Protein AF-B8DP90-F1 (afdb_monomer_lite)

InterPro domains:
  IPR017896 4Fe-4S ferredoxin-type, iron-sulphur binding domain [PS51379] (25-53)

Radius of gyration: 21.14 Å; chains: 1; bounding box: 25×69×50 Å

Structure (mmCIF, N/CA/C/O backbone):
data_AF-B8DP90-F1
#
_entry.id   AF-B8DP90-F1
#
loop_
_atom_site.group_PDB
_atom_site.id
_atom_site.type_symbol
_atom_site.label_atom_id
_atom_site.label_alt_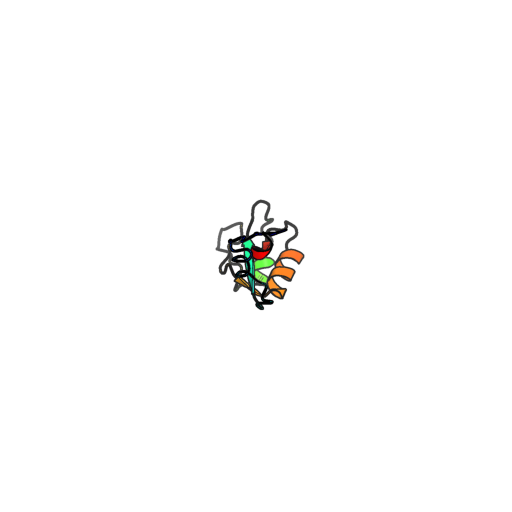id
_atom_site.label_comp_id
_atom_site.label_asym_id
_atom_site.label_entity_id
_atom_site.label_seq_id
_atom_site.pdbx_PDB_ins_code
_atom_site.Cartn_x
_atom_site.Cartn_y
_atom_site.Cartn_z
_atom_site.occupancy
_atom_site.B_iso_or_equiv
_atom_site.auth_seq_id
_atom_site.auth_comp_id
_atom_site.auth_asym_id
_atom_site.auth_atom_id
_atom_site.pdbx_PDB_model_num
ATOM 1 N N . MET A 1 1 ? 9.042 -58.403 38.039 1.00 44.09 1 MET A N 1
ATOM 2 C CA . MET A 1 1 ? 9.451 -57.985 36.682 1.00 44.09 1 MET A CA 1
ATOM 3 C C . MET A 1 1 ? 9.413 -56.466 36.670 1.00 44.09 1 MET A C 1
ATOM 5 O O . MET A 1 1 ? 8.342 -55.884 36.599 1.00 44.09 1 MET A O 1
ATOM 9 N N . THR A 1 2 ? 10.563 -55.845 36.934 1.00 44.56 2 THR A N 1
ATOM 10 C CA . THR A 1 2 ? 10.730 -54.388 37.052 1.00 44.56 2 THR A CA 1
ATOM 11 C C . THR A 1 2 ? 10.700 -53.771 35.663 1.00 44.56 2 THR A C 1
ATOM 13 O O . THR A 1 2 ? 11.610 -54.033 34.883 1.00 44.56 2 THR A O 1
ATOM 16 N N . ASN A 1 3 ? 9.700 -52.934 35.372 1.00 53.31 3 ASN A N 1
ATOM 17 C CA . ASN A 1 3 ? 9.740 -52.063 34.202 1.00 53.31 3 ASN A CA 1
ATOM 18 C C . ASN A 1 3 ? 10.129 -50.654 34.639 1.00 53.31 3 ASN A C 1
ATOM 20 O O . ASN A 1 3 ? 9.349 -49.887 35.195 1.00 53.31 3 ASN A O 1
ATOM 24 N N . ARG A 1 4 ? 11.409 -50.378 34.416 1.00 63.31 4 ARG A N 1
ATOM 25 C CA . ARG A 1 4 ? 12.106 -49.125 34.638 1.00 63.31 4 ARG A CA 1
ATOM 26 C C . ARG A 1 4 ? 12.097 -48.388 33.306 1.00 63.31 4 ARG A C 1
ATOM 28 O O . ARG A 1 4 ? 12.890 -48.721 32.434 1.00 63.31 4 ARG A O 1
ATOM 35 N N . GLN A 1 5 ? 11.220 -47.406 33.154 1.00 62.69 5 GLN A N 1
ATOM 36 C CA . GLN A 1 5 ? 11.367 -46.397 32.110 1.00 62.69 5 GLN A CA 1
ATOM 37 C C . GLN A 1 5 ? 11.196 -45.022 32.741 1.00 62.69 5 GLN A C 1
ATOM 39 O O . GLN A 1 5 ? 10.097 -44.517 32.942 1.00 62.69 5 GLN A O 1
ATOM 44 N N . VAL A 1 6 ? 12.351 -44.466 33.106 1.00 55.44 6 VAL A N 1
ATOM 45 C CA . VAL A 1 6 ? 12.553 -43.028 33.175 1.00 55.44 6 VAL A CA 1
ATOM 46 C C . VAL A 1 6 ? 12.783 -42.575 31.729 1.00 55.44 6 VAL A C 1
ATOM 48 O O . VAL A 1 6 ? 13.708 -43.039 31.064 1.00 55.44 6 VAL A O 1
ATOM 51 N N . SER A 1 7 ? 11.909 -41.709 31.241 1.00 52.50 7 SER A N 1
ATOM 52 C CA . SER A 1 7 ? 12.107 -40.878 30.051 1.00 52.50 7 SER A CA 1
ATOM 53 C C . SER A 1 7 ? 11.639 -39.490 30.483 1.00 52.50 7 SER A C 1
ATOM 55 O O . SER A 1 7 ? 10.450 -39.212 30.521 1.00 52.50 7 SER A O 1
ATOM 57 N N . ALA A 1 8 ? 12.476 -38.730 31.191 1.00 45.72 8 ALA A N 1
ATOM 58 C CA . ALA A 1 8 ? 13.283 -37.654 30.614 1.00 45.72 8 ALA A CA 1
ATOM 59 C C . ALA A 1 8 ? 12.978 -37.361 29.137 1.00 45.72 8 ALA A C 1
ATOM 61 O O . ALA A 1 8 ? 13.399 -38.114 28.265 1.00 45.72 8 ALA A O 1
ATOM 62 N N . ALA A 1 9 ? 12.265 -36.259 28.896 1.00 40.94 9 ALA A N 1
ATOM 63 C CA . ALA A 1 9 ? 12.705 -35.135 28.062 1.00 40.94 9 ALA A CA 1
ATOM 64 C C . ALA A 1 9 ? 11.483 -34.402 27.486 1.00 40.94 9 ALA A C 1
ATOM 66 O O . ALA A 1 9 ? 10.833 -34.874 26.560 1.00 40.94 9 ALA A O 1
ATOM 67 N N . ALA A 1 10 ? 11.188 -33.248 28.091 1.00 48.06 10 ALA A N 1
ATOM 68 C CA . ALA A 1 10 ? 10.716 -32.033 27.431 1.00 48.06 10 ALA A CA 1
ATOM 69 C C . ALA A 1 10 ? 9.961 -32.240 26.107 1.00 48.06 10 ALA A C 1
ATOM 71 O O . ALA A 1 10 ? 10.519 -32.073 25.028 1.00 48.06 10 ALA A O 1
ATOM 72 N N . THR A 1 11 ? 8.679 -32.579 26.188 1.00 45.59 11 THR A N 1
ATOM 73 C CA . THR A 1 11 ? 7.777 -32.436 25.044 1.00 45.59 11 THR A CA 1
ATOM 74 C C . THR A 1 11 ? 6.804 -31.313 25.382 1.00 45.59 11 THR A C 1
ATOM 76 O O . THR A 1 11 ? 6.157 -31.360 26.425 1.00 45.59 11 THR A O 1
ATOM 79 N N . HIS A 1 12 ? 6.765 -30.313 24.496 1.00 45.12 12 HIS A N 1
ATOM 80 C CA . HIS A 1 12 ? 5.969 -29.075 24.523 1.00 45.12 12 HIS A CA 1
ATOM 81 C C . HIS A 1 12 ? 6.637 -27.838 25.153 1.00 45.12 12 HIS A C 1
ATOM 83 O O . HIS A 1 12 ? 6.114 -27.220 26.071 1.00 45.12 12 HIS A O 1
ATOM 89 N N . ALA A 1 13 ? 7.762 -27.414 24.568 1.00 48.91 13 ALA A N 1
ATOM 90 C CA . ALA A 1 13 ? 8.167 -26.002 24.508 1.00 48.91 13 ALA A CA 1
ATOM 91 C C . ALA A 1 13 ? 7.774 -25.408 23.138 1.00 48.91 13 ALA A C 1
ATOM 93 O O . ALA A 1 13 ? 8.589 -24.832 22.426 1.00 48.91 13 ALA A O 1
ATOM 94 N N . GLN A 1 14 ? 6.536 -25.658 22.714 1.00 49.12 14 GLN A N 1
ATOM 95 C CA . GLN A 1 14 ? 6.008 -25.257 21.410 1.00 49.12 14 GLN A CA 1
ATOM 96 C C . GLN A 1 14 ? 4.573 -24.792 21.612 1.00 49.12 14 GLN A C 1
ATOM 98 O O . GLN A 1 14 ? 3.637 -25.526 21.320 1.00 49.12 14 GLN A O 1
ATOM 103 N N . GLN A 1 15 ? 4.406 -23.627 22.231 1.00 47.22 15 GLN A N 1
ATOM 104 C CA . GLN A 1 15 ? 3.105 -22.973 22.400 1.00 47.22 15 GLN A CA 1
ATOM 105 C C . GLN A 1 15 ? 3.299 -21.499 22.792 1.00 47.22 15 GLN A C 1
ATOM 107 O O . GLN A 1 15 ? 2.631 -20.984 23.675 1.00 47.22 15 GLN A O 1
ATOM 112 N N . GLU A 1 16 ? 4.219 -20.801 22.124 1.00 49.31 16 GLU A N 1
ATOM 113 C CA . GLU A 1 16 ? 4.280 -19.333 22.151 1.00 49.31 16 GLU A CA 1
ATOM 114 C C . GLU A 1 16 ? 4.281 -18.774 20.728 1.00 49.31 16 GLU A C 1
ATOM 116 O O . GLU A 1 16 ? 5.161 -18.026 20.329 1.00 49.31 16 GLU A O 1
ATOM 121 N N . THR A 1 17 ? 3.281 -19.160 19.936 1.00 49.00 17 THR A N 1
ATOM 122 C CA . THR A 1 17 ? 2.701 -18.277 18.904 1.00 49.00 17 THR A CA 1
ATOM 123 C C . THR A 1 17 ? 1.254 -18.702 18.646 1.00 49.00 17 THR A C 1
ATOM 125 O O . THR A 1 17 ? 0.798 -18.878 17.525 1.00 49.00 17 THR A O 1
ATOM 128 N N . ALA A 1 18 ? 0.509 -18.965 19.723 1.00 48.69 18 ALA A N 1
ATOM 129 C CA . ALA A 1 18 ? -0.924 -19.159 19.612 1.00 48.69 18 ALA A CA 1
ATOM 130 C C . ALA A 1 18 ? -1.564 -17.804 19.283 1.00 48.69 18 ALA A C 1
ATOM 132 O O . ALA A 1 18 ? -1.545 -16.883 20.099 1.00 48.69 18 ALA A O 1
ATOM 133 N N . SER A 1 19 ? -2.133 -17.724 18.082 1.00 48.69 19 SER A N 1
ATOM 134 C CA . SER A 1 19 ? -3.565 -17.484 17.931 1.00 48.69 19 SER A CA 1
ATOM 135 C C . SER A 1 19 ? -4.095 -16.389 18.852 1.00 48.69 19 SER A C 1
ATOM 137 O O . SER A 1 19 ? -4.556 -16.641 19.965 1.00 48.69 19 SER A O 1
ATOM 139 N N . ALA A 1 20 ? -4.074 -15.156 18.377 1.00 47.03 20 ALA A N 1
ATOM 140 C CA . ALA A 1 20 ? -5.036 -14.194 18.874 1.00 47.03 20 ALA A CA 1
ATOM 141 C C . ALA A 1 20 ? -5.838 -13.702 17.672 1.00 47.03 20 ALA A C 1
ATOM 143 O O . ALA A 1 20 ? -5.229 -13.404 16.646 1.00 47.03 20 ALA A O 1
ATOM 144 N N . PRO A 1 21 ? -7.171 -13.552 17.780 1.00 52.97 21 PRO A N 1
ATOM 145 C CA . PRO A 1 21 ? -7.900 -12.670 16.888 1.00 52.97 21 PRO A CA 1
ATOM 146 C C . PRO A 1 21 ? -7.510 -11.250 17.301 1.00 52.97 21 PRO A C 1
ATOM 148 O O . PRO A 1 21 ? -8.258 -10.522 17.953 1.00 52.97 21 PRO A O 1
ATOM 151 N N . ARG A 1 22 ? -6.252 -10.891 17.045 1.00 59.25 22 ARG A N 1
ATOM 152 C CA . ARG A 1 22 ? -5.806 -9.515 17.152 1.00 59.25 22 ARG A CA 1
ATOM 153 C C . ARG A 1 22 ? -6.578 -8.850 16.036 1.00 59.25 22 ARG A C 1
ATOM 155 O O . ARG A 1 22 ? -6.567 -9.343 14.916 1.00 59.25 22 ARG A O 1
ATOM 162 N N . GLY A 1 23 ? -7.281 -7.763 16.324 1.00 81.88 23 GLY A N 1
ATOM 163 C CA . GLY A 1 23 ? -8.026 -7.043 15.291 1.00 81.88 23 GLY A CA 1
ATOM 164 C C . GLY A 1 23 ? -7.164 -6.590 14.106 1.00 81.88 23 GLY A C 1
ATOM 165 O O . GLY A 1 23 ? -7.728 -6.012 13.192 1.00 81.88 23 GLY A O 1
ATOM 166 N N . PHE A 1 24 ? -5.850 -6.855 14.130 1.00 87.88 24 PHE A N 1
ATOM 167 C CA . PHE A 1 24 ? -4.823 -6.524 13.162 1.00 87.88 24 PHE A CA 1
ATOM 168 C C . PHE A 1 24 ? -4.019 -7.769 12.767 1.00 87.88 24 PHE A C 1
ATOM 170 O O . PHE A 1 24 ? -3.692 -8.585 13.632 1.00 87.88 24 PHE A O 1
ATOM 177 N N . ARG A 1 25 ? -3.666 -7.855 11.486 1.00 90.75 25 ARG A N 1
ATOM 178 C CA . ARG A 1 25 ? -2.836 -8.890 10.865 1.00 90.75 25 ARG A CA 1
ATOM 179 C C . ARG A 1 25 ? -1.648 -8.259 10.144 1.00 90.75 25 ARG A C 1
ATOM 181 O O . ARG A 1 25 ? -1.714 -7.082 9.775 1.00 90.75 25 ARG A O 1
ATOM 188 N N . GLU A 1 26 ? -0.590 -9.045 9.975 1.00 92.88 26 GLU A N 1
ATOM 189 C CA . GLU A 1 26 ? 0.579 -8.645 9.194 1.00 92.88 26 GLU A CA 1
ATOM 190 C C . GLU A 1 26 ? 0.228 -8.635 7.701 1.00 92.88 26 GLU A C 1
ATOM 192 O O . GLU A 1 26 ? -0.386 -9.571 7.187 1.00 92.88 26 GLU A O 1
ATOM 197 N N . VAL A 1 27 ? 0.605 -7.563 7.012 1.00 93.56 27 VAL A N 1
ATOM 198 C CA . VAL A 1 27 ? 0.351 -7.342 5.592 1.00 93.56 27 VAL A CA 1
ATOM 199 C C . VAL A 1 27 ? 1.652 -7.461 4.827 1.00 93.56 27 VAL A C 1
ATOM 201 O O . VAL A 1 27 ? 2.588 -6.692 5.042 1.00 93.56 27 VAL A O 1
ATOM 204 N N . LEU A 1 28 ? 1.670 -8.367 3.857 1.00 94.19 28 LEU A N 1
ATOM 205 C CA . LEU A 1 28 ? 2.743 -8.477 2.881 1.00 94.19 28 LEU A CA 1
ATOM 206 C C . LEU A 1 28 ? 2.290 -7.861 1.557 1.00 94.19 28 LEU A C 1
ATOM 208 O O . LEU A 1 28 ? 1.174 -8.100 1.098 1.00 94.19 28 LEU A O 1
ATOM 212 N N . LEU A 1 29 ? 3.160 -7.054 0.944 1.00 93.38 29 LEU A N 1
ATOM 213 C CA . LEU A 1 29 ? 2.904 -6.396 -0.337 1.0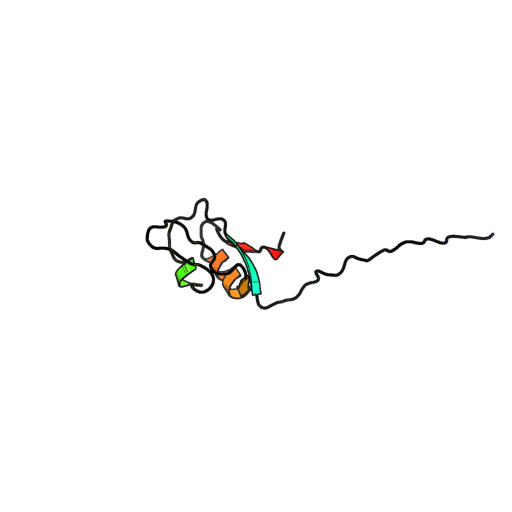0 93.38 29 LEU A CA 1
ATOM 214 C C . LEU A 1 29 ? 3.891 -6.883 -1.397 1.00 93.38 29 LEU A C 1
ATOM 216 O O . LEU A 1 29 ? 5.095 -6.640 -1.303 1.00 93.38 29 LEU A O 1
ATOM 220 N N . SER A 1 30 ? 3.343 -7.482 -2.449 1.00 92.12 30 SER A N 1
ATOM 221 C CA . SER A 1 30 ? 4.053 -8.002 -3.618 1.00 92.12 30 SER A CA 1
ATOM 222 C C . SER A 1 30 ? 3.513 -7.336 -4.892 1.00 92.12 30 SER A C 1
ATOM 224 O O . SER A 1 30 ? 2.664 -7.891 -5.587 1.00 92.12 30 SER A O 1
ATOM 226 N N . PRO A 1 31 ? 3.981 -6.123 -5.244 1.00 86.69 31 PRO A N 1
ATOM 227 C CA . PRO A 1 31 ? 3.365 -5.296 -6.280 1.00 86.69 31 PRO A CA 1
ATOM 228 C C . PRO A 1 31 ? 3.822 -5.644 -7.713 1.00 86.69 31 PRO A C 1
ATOM 230 O O . PRO A 1 31 ? 3.754 -4.785 -8.591 1.00 86.69 31 PRO A O 1
ATOM 233 N N . GLY A 1 32 ? 4.301 -6.869 -7.967 1.00 85.69 32 GLY A N 1
ATOM 234 C CA . GLY A 1 32 ? 4.956 -7.277 -9.222 1.00 85.69 32 GLY A CA 1
ATOM 235 C C . GLY A 1 32 ? 4.184 -6.858 -10.478 1.00 85.69 32 GLY A C 1
ATOM 236 O O . GLY A 1 32 ? 4.586 -5.925 -11.184 1.00 85.69 32 GLY A O 1
ATOM 237 N N . ASP A 1 33 ? 3.022 -7.472 -10.689 1.00 86.56 33 ASP A N 1
ATOM 238 C CA . ASP A 1 33 ? 2.143 -7.205 -11.835 1.00 86.56 33 ASP A CA 1
ATOM 239 C C . ASP A 1 33 ? 1.104 -6.103 -11.564 1.00 86.56 33 ASP A C 1
ATOM 241 O O . ASP A 1 33 ? 0.169 -5.908 -12.335 1.00 86.56 33 ASP A O 1
ATOM 245 N N . CYS A 1 34 ? 1.274 -5.330 -10.484 1.00 91.94 34 CYS A N 1
ATOM 246 C CA . CYS A 1 34 ? 0.305 -4.317 -10.076 1.00 91.94 34 CYS A CA 1
ATOM 247 C C . CYS A 1 34 ? -0.029 -3.345 -11.222 1.00 91.94 34 CYS A C 1
ATOM 249 O O . CYS A 1 34 ? 0.848 -2.697 -11.798 1.00 91.94 34 CYS A O 1
ATOM 251 N N . SER A 1 35 ? -1.325 -3.199 -11.503 1.00 88.25 35 SER A N 1
ATOM 252 C CA . SER A 1 35 ? -1.839 -2.431 -12.640 1.00 88.25 35 SER A CA 1
ATOM 253 C C . SER A 1 35 ? -1.877 -0.913 -12.425 1.00 88.25 35 SER A C 1
ATOM 255 O O . SER A 1 35 ? -2.389 -0.193 -13.280 1.00 88.25 35 SER A O 1
ATOM 257 N N . GLY A 1 36 ? -1.429 -0.406 -11.273 1.00 90.06 36 GLY A N 1
ATOM 258 C CA . GLY A 1 36 ? -1.446 1.035 -11.013 1.00 90.06 36 GLY A CA 1
ATOM 259 C C . GLY A 1 36 ? -2.824 1.618 -10.648 1.00 90.06 36 GLY A C 1
ATOM 260 O O . GLY A 1 36 ? -3.001 2.827 -10.731 1.00 90.06 36 GLY A O 1
ATOM 261 N N . CYS A 1 37 ? -3.829 0.800 -10.299 1.00 91.69 37 CYS A N 1
ATOM 262 C CA . CYS A 1 37 ? -5.230 1.257 -10.229 1.00 91.69 37 CYS A CA 1
ATOM 263 C C . CYS A 1 37 ? -5.562 2.226 -9.078 1.00 91.69 37 CYS A C 1
ATOM 265 O O . CYS A 1 37 ? -6.616 2.856 -9.112 1.00 91.69 37 CYS A O 1
ATOM 267 N N . GLY A 1 38 ? -4.718 2.316 -8.044 1.00 89.31 38 GLY A N 1
ATOM 268 C CA . GLY A 1 38 ? -4.901 3.222 -6.901 1.00 89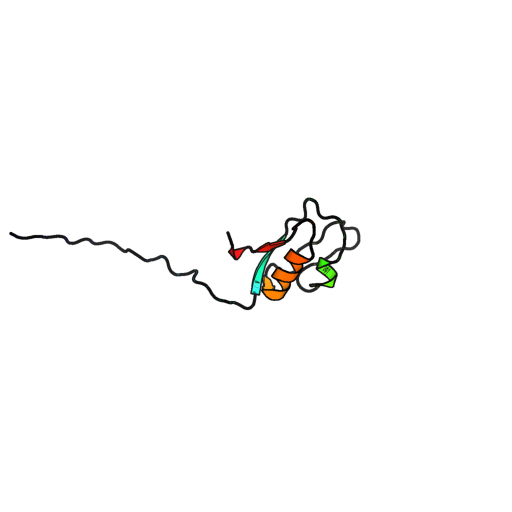.31 38 GLY A CA 1
ATOM 269 C C . GLY A 1 38 ? -5.974 2.821 -5.878 1.00 89.31 38 GLY A C 1
ATOM 270 O O . GLY A 1 38 ? -6.022 3.406 -4.802 1.00 89.31 38 GLY A O 1
ATOM 271 N N . ALA A 1 39 ? -6.789 1.792 -6.140 1.00 91.19 39 ALA A N 1
ATOM 272 C CA . ALA A 1 39 ? -7.910 1.418 -5.266 1.00 91.19 39 ALA A CA 1
ATOM 273 C C . ALA A 1 39 ? -7.489 1.050 -3.830 1.00 91.19 39 ALA A C 1
ATOM 275 O O . ALA A 1 39 ? -8.201 1.352 -2.878 1.00 91.19 39 ALA A O 1
ATOM 276 N N . CYS A 1 40 ? -6.319 0.427 -3.663 1.00 94.00 40 CYS A N 1
ATOM 277 C CA . CYS A 1 40 ? -5.794 0.057 -2.348 1.00 94.00 40 CYS A CA 1
ATOM 278 C C . CYS A 1 40 ? -5.451 1.268 -1.465 1.00 94.00 40 CYS A C 1
ATOM 280 O O . CYS A 1 40 ? -5.660 1.202 -0.257 1.00 94.00 40 CYS A O 1
ATOM 282 N N . MET A 1 41 ? -4.979 2.373 -2.054 1.00 92.31 41 MET A N 1
ATOM 283 C CA . MET A 1 41 ? -4.703 3.611 -1.319 1.00 92.31 41 MET A CA 1
ATOM 284 C C . MET A 1 41 ? -6.002 4.302 -0.889 1.00 92.31 41 MET A C 1
ATOM 286 O O . MET A 1 41 ? -6.097 4.768 0.238 1.00 92.31 41 MET A O 1
ATOM 290 N N . GLU A 1 42 ? -7.023 4.305 -1.748 1.00 92.00 42 GLU A N 1
ATOM 291 C CA . GLU A 1 42 ? -8.336 4.870 -1.405 1.00 92.00 42 GLU A CA 1
ATOM 292 C C . GLU A 1 42 ? -9.033 4.068 -0.295 1.00 92.00 42 GLU A C 1
ATOM 294 O O . GLU A 1 42 ? -9.702 4.637 0.566 1.00 92.00 42 GLU A O 1
ATOM 299 N N . LEU A 1 43 ? -8.872 2.740 -0.308 1.00 92.31 43 LEU A N 1
ATOM 300 C CA . LEU A 1 43 ? -9.473 1.842 0.675 1.00 92.31 43 LEU A CA 1
ATOM 301 C C . LEU A 1 43 ? -8.782 1.931 2.045 1.00 92.31 43 LEU A C 1
ATOM 303 O O . LEU A 1 43 ? -9.451 1.915 3.076 1.00 92.31 43 LEU A O 1
ATOM 307 N N . ALA A 1 44 ? -7.449 1.996 2.061 1.00 93.62 44 ALA A N 1
ATOM 308 C CA . ALA A 1 44 ? -6.655 1.955 3.285 1.00 93.62 44 ALA A CA 1
ATOM 309 C C . ALA A 1 44 ? -5.450 2.914 3.215 1.00 93.62 44 ALA A C 1
ATOM 311 O O . ALA A 1 44 ? -4.306 2.452 3.179 1.00 93.62 44 ALA A O 1
ATOM 312 N N . PRO A 1 45 ? -5.667 4.242 3.243 1.00 93.06 45 PRO A N 1
ATOM 313 C CA . PRO A 1 45 ? -4.590 5.230 3.110 1.00 93.06 45 PRO A CA 1
ATOM 314 C C . PRO A 1 45 ? -3.609 5.223 4.292 1.00 93.06 45 PRO A C 1
ATOM 316 O O . PRO A 1 45 ? -2.462 5.642 4.155 1.00 93.06 45 PRO A O 1
ATOM 319 N N . ASP A 1 46 ? -4.036 4.721 5.454 1.00 92.38 46 ASP A N 1
ATOM 320 C CA . ASP A 1 46 ? -3.182 4.550 6.636 1.00 92.38 46 ASP A CA 1
ATOM 321 C C . ASP A 1 46 ? -2.229 3.345 6.524 1.00 92.38 46 ASP A C 1
ATOM 323 O O . ASP A 1 46 ? -1.258 3.245 7.275 1.00 92.38 46 ASP A O 1
ATOM 327 N N . ILE A 1 47 ? -2.500 2.421 5.597 1.00 94.06 47 ILE A N 1
ATOM 328 C CA . ILE A 1 47 ? -1.740 1.177 5.402 1.00 94.06 47 ILE A CA 1
ATOM 329 C C . ILE A 1 47 ? -0.954 1.221 4.098 1.00 94.06 47 ILE A C 1
ATOM 331 O O . ILE A 1 47 ? 0.195 0.786 4.047 1.00 94.06 47 ILE A O 1
ATOM 335 N N . VAL A 1 48 ? -1.566 1.751 3.043 1.00 94.94 48 VAL A N 1
ATOM 336 C CA . VAL A 1 48 ? -1.028 1.762 1.689 1.00 94.94 48 VAL A CA 1
ATOM 337 C C . VAL A 1 48 ? -0.782 3.195 1.260 1.00 94.94 48 VAL A C 1
ATOM 339 O O . VAL A 1 48 ? -1.690 4.019 1.189 1.00 94.94 48 VAL A O 1
ATOM 342 N N . GLY A 1 49 ? 0.470 3.470 0.928 1.00 93.56 49 GLY A N 1
ATOM 343 C CA . GLY A 1 49 ? 0.907 4.747 0.407 1.00 93.56 49 GLY A CA 1
ATOM 344 C C . GLY A 1 49 ? 1.134 4.684 -1.094 1.00 93.56 49 GLY A C 1
ATOM 345 O O . GLY A 1 49 ? 1.432 3.638 -1.675 1.00 93.56 49 GLY A O 1
ATOM 346 N N . TRP A 1 50 ? 1.056 5.853 -1.716 1.00 91.75 50 TRP A N 1
ATOM 347 C CA . TRP A 1 50 ? 1.487 6.070 -3.089 1.00 91.75 50 TRP A CA 1
ATOM 348 C C . TRP A 1 50 ? 2.292 7.354 -3.134 1.00 91.75 50 TRP A C 1
ATOM 350 O O . TRP A 1 50 ? 1.875 8.367 -2.569 1.00 91.75 50 TRP A O 1
ATOM 360 N N . ARG A 1 51 ? 3.452 7.327 -3.784 1.00 87.50 51 ARG A N 1
ATOM 361 C CA . ARG A 1 51 ? 4.234 8.546 -3.975 1.00 87.50 51 ARG A CA 1
ATOM 362 C C . ARG A 1 51 ? 3.983 9.107 -5.360 1.00 87.50 51 ARG A C 1
ATOM 364 O O . ARG A 1 51 ? 3.762 8.373 -6.318 1.00 87.50 51 ARG A O 1
ATOM 371 N N . GLU A 1 52 ? 4.044 10.423 -5.466 1.00 83.69 52 GLU A N 1
ATOM 372 C CA . GLU A 1 52 ? 3.898 11.094 -6.748 1.00 83.69 52 GLU A CA 1
ATOM 373 C C . GLU A 1 52 ? 5.012 10.654 -7.714 1.00 83.69 52 GLU A C 1
ATOM 375 O O . GLU A 1 52 ? 6.199 10.768 -7.405 1.00 83.69 52 GLU A O 1
ATOM 380 N N . GLY A 1 53 ? 4.615 10.121 -8.872 1.00 84.12 53 GLY A N 1
ATOM 381 C CA . GLY A 1 53 ? 5.524 9.594 -9.893 1.00 84.12 53 GLY A CA 1
ATOM 382 C C . GLY A 1 53 ? 5.875 8.110 -9.756 1.00 84.12 53 GLY A C 1
ATOM 383 O O . GLY A 1 53 ? 6.477 7.563 -10.675 1.00 84.12 53 GLY A O 1
ATOM 384 N N . ASP A 1 54 ? 5.483 7.447 -8.666 1.00 83.62 54 ASP A N 1
ATOM 385 C CA . ASP A 1 54 ? 5.591 5.993 -8.547 1.00 83.62 54 ASP A CA 1
ATOM 386 C C . ASP A 1 54 ? 4.406 5.309 -9.266 1.00 83.62 54 ASP A C 1
ATOM 388 O O . ASP A 1 54 ? 3.269 5.780 -9.229 1.00 83.62 54 ASP A O 1
ATOM 392 N N . GLU A 1 55 ? 4.666 4.183 -9.935 1.00 85.25 55 GLU A N 1
ATOM 393 C CA . GLU A 1 55 ? 3.639 3.354 -10.599 1.00 85.25 55 GLU A CA 1
ATOM 394 C C . GLU A 1 55 ? 3.137 2.209 -9.706 1.00 85.25 55 GLU A C 1
ATOM 396 O O . GLU A 1 55 ? 2.308 1.398 -10.130 1.00 85.25 55 GLU A O 1
ATOM 401 N N . ARG A 1 56 ? 3.678 2.095 -8.488 1.00 88.50 56 ARG A N 1
ATOM 402 C CA . ARG A 1 56 ? 3.432 0.990 -7.562 1.00 88.50 56 ARG A CA 1
ATOM 403 C C . ARG A 1 56 ? 3.129 1.513 -6.155 1.00 88.50 56 ARG A C 1
ATOM 405 O O . ARG A 1 56 ? 3.783 2.463 -5.717 1.00 88.50 56 ARG A O 1
ATOM 412 N N . PRO A 1 57 ? 2.180 0.888 -5.437 1.00 93.12 57 PRO A N 1
ATOM 413 C CA . PRO A 1 57 ? 1.944 1.204 -4.038 1.00 93.12 57 PRO A CA 1
ATOM 414 C C . PRO A 1 57 ? 3.114 0.729 -3.169 1.00 93.12 57 PRO A C 1
ATOM 416 O O . PRO A 1 57 ? 3.869 -0.169 -3.549 1.00 93.12 57 PRO A O 1
ATOM 419 N N . PHE A 1 58 ? 3.224 1.297 -1.972 1.00 93.06 58 PHE A N 1
ATOM 420 C CA . PHE A 1 58 ? 4.124 0.831 -0.917 1.00 93.06 58 PHE A CA 1
ATOM 421 C C . PHE A 1 58 ? 3.360 0.704 0.406 1.00 93.06 58 PHE A C 1
ATOM 423 O O . PHE A 1 58 ? 2.340 1.365 0.602 1.00 93.06 58 PHE A O 1
ATOM 430 N N . LEU A 1 59 ? 3.846 -0.130 1.328 1.00 94.12 59 LEU A N 1
ATOM 431 C CA . LEU A 1 59 ? 3.264 -0.217 2.669 1.00 94.12 59 LEU A CA 1
ATOM 432 C C . LEU A 1 59 ? 3.769 0.932 3.541 1.00 94.12 59 LEU A C 1
ATOM 434 O O . LEU A 1 59 ? 4.973 1.124 3.70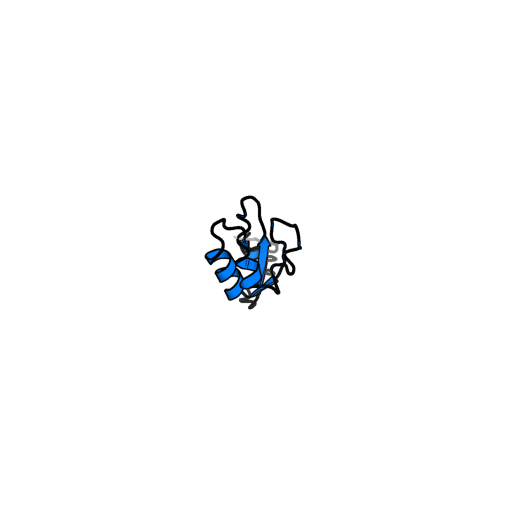7 1.00 94.12 59 LEU A O 1
ATOM 438 N N . VAL A 1 60 ? 2.826 1.686 4.098 1.00 94.69 60 VAL A N 1
ATOM 439 C CA . VAL A 1 60 ? 3.051 2.663 5.172 1.00 94.69 60 VAL A CA 1
ATOM 440 C C . VAL A 1 60 ? 3.091 1.950 6.524 1.00 94.69 60 VAL A C 1
ATOM 442 O O . VAL A 1 60 ? 3.870 2.335 7.394 1.00 94.69 60 VAL A O 1
ATOM 445 N N . SER A 1 61 ? 2.281 0.900 6.678 1.00 93.56 61 SER A N 1
ATOM 446 C CA . SER A 1 61 ? 2.207 0.042 7.861 1.00 93.56 61 SER A CA 1
ATOM 447 C C . SER A 1 61 ? 2.186 -1.420 7.426 1.00 93.56 61 SE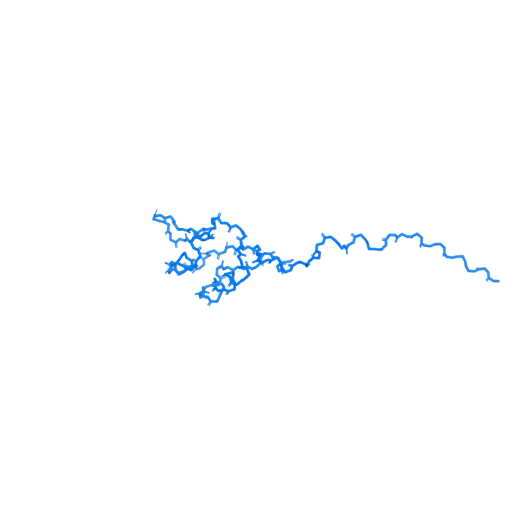R A C 1
ATOM 449 O O . SER A 1 61 ? 1.415 -1.788 6.540 1.00 93.56 61 SER A O 1
ATOM 451 N N . ASP A 1 62 ? 2.999 -2.253 8.070 1.00 92.88 62 ASP A N 1
ATOM 452 C CA . ASP A 1 62 ? 2.981 -3.714 7.935 1.00 92.88 62 ASP A CA 1
ATOM 453 C C . ASP A 1 62 ? 1.842 -4.372 8.727 1.00 92.88 62 ASP A C 1
ATOM 455 O O . ASP A 1 62 ? 1.625 -5.567 8.609 1.00 92.88 62 ASP A O 1
ATOM 459 N N . MET A 1 63 ? 1.066 -3.603 9.496 1.00 92.75 63 MET A N 1
ATOM 460 C CA . MET A 1 63 ? -0.054 -4.108 10.291 1.00 92.75 63 MET A CA 1
ATOM 461 C C . MET A 1 63 ? -1.357 -3.437 9.868 1.00 92.75 63 MET A C 1
ATOM 463 O O . MET A 1 63 ? -1.473 -2.213 9.964 1.00 92.75 63 MET A O 1
ATOM 467 N N . ALA A 1 64 ? -2.361 -4.221 9.469 1.00 92.06 64 ALA A N 1
ATOM 468 C CA . ALA A 1 64 ? -3.683 -3.722 9.082 1.00 92.06 64 ALA A CA 1
ATOM 469 C C . ALA A 1 64 ? -4.811 -4.470 9.790 1.00 92.06 64 ALA A C 1
ATOM 471 O O . ALA A 1 64 ? -4.649 -5.644 10.120 1.00 92.06 64 ALA A O 1
ATOM 472 N N . PRO A 1 65 ? -5.977 -3.835 10.007 1.00 92.12 65 PRO A N 1
ATOM 473 C CA . PRO A 1 65 ? -7.120 -4.530 10.568 1.00 92.12 65 PRO A CA 1
ATOM 474 C C . PRO A 1 65 ? -7.528 -5.749 9.732 1.00 92.12 65 PRO A C 1
ATOM 476 O O . PRO A 1 65 ? -7.495 -5.682 8.506 1.00 92.12 65 PRO A O 1
ATOM 479 N N . ASP A 1 66 ? -7.980 -6.831 10.368 1.00 89.19 66 ASP A N 1
ATOM 480 C CA . ASP A 1 66 ? -8.371 -8.078 9.682 1.00 89.19 66 ASP A CA 1
ATOM 481 C C . ASP A 1 66 ? -9.359 -7.837 8.523 1.00 89.19 66 ASP A C 1
ATOM 483 O O . ASP A 1 66 ? -9.141 -8.297 7.395 1.00 89.19 66 ASP A O 1
ATOM 487 N N . GLY A 1 67 ? -10.396 -7.033 8.783 1.00 90.88 67 GLY A N 1
ATOM 488 C CA . GLY A 1 67 ? -11.382 -6.649 7.775 1.00 90.88 67 GLY A CA 1
ATOM 489 C C . GLY A 1 67 ? -10.775 -5.833 6.634 1.00 90.88 67 GLY A C 1
ATOM 490 O O . GLY A 1 67 ? -11.080 -6.092 5.476 1.00 90.88 67 GLY A O 1
ATOM 491 N N . VAL A 1 68 ? -9.851 -4.921 6.945 1.00 93.06 68 VAL A N 1
ATOM 492 C CA . VAL A 1 68 ? -9.181 -4.076 5.944 1.00 93.06 68 VAL A CA 1
ATOM 493 C C . VAL A 1 68 ? -8.265 -4.908 5.051 1.00 93.06 68 VAL A C 1
ATOM 495 O O . VAL A 1 68 ? -8.311 -4.754 3.835 1.00 93.06 68 VAL A O 1
ATOM 498 N N . LEU A 1 69 ? -7.473 -5.824 5.620 1.00 92.75 69 LEU A N 1
ATOM 499 C CA . LEU A 1 69 ? -6.630 -6.727 4.831 1.00 92.75 69 LEU A CA 1
ATOM 500 C C . LEU A 1 69 ? -7.482 -7.615 3.913 1.00 92.75 69 LEU A C 1
ATOM 502 O O . LEU A 1 69 ? -7.169 -7.772 2.736 1.00 92.75 69 LEU A O 1
ATOM 506 N N . THR A 1 70 ? -8.600 -8.134 4.428 1.00 92.56 70 THR A N 1
ATOM 507 C CA . THR A 1 70 ? -9.538 -8.939 3.632 1.00 92.56 70 THR A CA 1
ATOM 508 C C . THR A 1 70 ? -10.113 -8.140 2.463 1.00 92.56 70 THR A C 1
ATOM 510 O O . THR A 1 70 ? -10.194 -8.659 1.350 1.00 92.56 70 THR A O 1
ATOM 513 N N . GLU A 1 71 ? -10.487 -6.877 2.678 1.00 94.25 71 GLU A N 1
ATOM 514 C CA . GLU A 1 71 ? -10.955 -6.019 1.590 1.00 94.25 71 GLU A CA 1
ATOM 515 C C . GLU A 1 71 ? -9.834 -5.696 0.593 1.00 94.25 71 GLU A C 1
ATOM 517 O O . GLU A 1 71 ? -10.048 -5.828 -0.609 1.00 94.25 71 GLU A O 1
ATOM 522 N N . LEU A 1 72 ? -8.623 -5.358 1.049 1.00 93.31 72 LEU A N 1
ATOM 523 C CA . LEU A 1 72 ? -7.474 -5.113 0.166 1.00 93.31 72 LEU A CA 1
ATOM 524 C C . LEU A 1 72 ? -7.199 -6.309 -0.757 1.00 93.31 72 LEU A C 1
ATOM 526 O O . LEU A 1 72 ? -7.023 -6.131 -1.964 1.00 93.31 72 LEU A O 1
ATOM 530 N N . MET A 1 73 ? -7.228 -7.522 -0.203 1.00 92.38 73 MET A N 1
ATOM 531 C CA . MET A 1 73 ? -7.101 -8.771 -0.955 1.00 92.38 73 MET A CA 1
ATOM 532 C C . MET A 1 73 ? -8.258 -8.985 -1.941 1.00 92.38 73 MET A C 1
ATOM 534 O O . MET A 1 73 ? -8.036 -9.451 -3.053 1.00 92.38 73 MET A O 1
ATOM 538 N N . ALA A 1 74 ? -9.492 -8.640 -1.562 1.00 92.62 74 ALA A N 1
ATOM 539 C CA . ALA A 1 74 ? -10.671 -8.821 -2.411 1.00 92.62 74 ALA A CA 1
ATOM 540 C C . ALA A 1 74 ? -10.749 -7.812 -3.570 1.00 92.62 74 ALA A C 1
ATOM 542 O O . ALA A 1 74 ? -11.238 -8.148 -4.649 1.00 92.62 74 ALA A O 1
ATOM 543 N N . PHE A 1 75 ? -10.291 -6.576 -3.356 1.00 91.38 75 PHE A N 1
ATOM 544 C CA . PHE A 1 75 ? -10.347 -5.505 -4.353 1.00 91.38 75 PHE A CA 1
ATOM 545 C C . PHE A 1 75 ? -9.149 -5.488 -5.301 1.00 91.38 75 PHE A C 1
ATOM 547 O O . PHE A 1 75 ? -9.254 -4.919 -6.388 1.00 91.38 75 PHE A O 1
ATOM 554 N N . CYS A 1 76 ? -8.011 -6.069 -4.915 1.00 92.56 76 CYS A N 1
ATOM 555 C CA . CYS A 1 76 ? -6.828 -6.102 -5.764 1.00 92.56 76 CYS A CA 1
ATOM 556 C C . CYS A 1 76 ? -6.927 -7.251 -6.788 1.00 92.56 76 CYS A C 1
ATOM 558 O O . CYS A 1 76 ? -6.773 -8.409 -6.402 1.00 92.56 76 CYS A O 1
ATOM 560 N N . PRO A 1 77 ? -7.131 -6.975 -8.093 1.00 88.88 77 PRO A N 1
ATOM 561 C CA . PRO A 1 77 ? -7.282 -8.032 -9.098 1.00 88.88 77 PRO A CA 1
ATOM 562 C C . PRO A 1 77 ? -5.997 -8.845 -9.302 1.00 88.88 77 PRO A C 1
ATOM 564 O O . PRO A 1 77 ? -6.063 -10.030 -9.612 1.00 88.88 77 PRO A O 1
ATOM 567 N N . GLU A 1 78 ? -4.843 -8.213 -9.083 1.00 92.69 78 GLU A N 1
ATOM 568 C CA . GLU A 1 78 ? -3.519 -8.827 -9.221 1.00 92.69 78 GLU A CA 1
ATOM 569 C C . GLU A 1 78 ? -3.073 -9.560 -7.947 1.00 92.69 78 GLU A C 1
ATOM 571 O O . GLU A 1 78 ? -1.998 -10.150 -7.928 1.00 92.69 78 GLU A O 1
ATOM 576 N N . GLY A 1 79 ? -3.859 -9.501 -6.863 1.00 90.56 79 GLY A N 1
ATOM 577 C CA . GLY A 1 79 ? -3.516 -10.164 -5.605 1.00 90.56 79 GLY A CA 1
ATOM 578 C C . GLY A 1 79 ? -2.221 -9.646 -4.973 1.00 90.56 79 GLY A C 1
ATOM 579 O O . GLY A 1 79 ? -1.445 -10.426 -4.439 1.00 90.56 79 GLY A O 1
ATOM 580 N N . CYS A 1 80 ? -1.961 -8.335 -5.029 1.00 93.81 80 CYS A N 1
ATOM 581 C CA . CYS A 1 80 ? -0.712 -7.767 -4.509 1.00 93.81 80 CYS A CA 1
ATOM 582 C C . CYS A 1 80 ? -0.559 -7.864 -2.980 1.00 93.81 80 CYS A C 1
ATOM 584 O O . CYS A 1 80 ? 0.525 -7.575 -2.483 1.00 93.81 80 CYS A O 1
ATOM 586 N N . PHE A 1 81 ? -1.619 -8.201 -2.242 1.00 93.56 81 PHE A N 1
ATOM 587 C CA . PHE A 1 81 ? -1.640 -8.223 -0.780 1.00 93.56 81 PHE A CA 1
ATOM 588 C C . PHE A 1 81 ? -1.826 -9.648 -0.272 1.00 93.56 81 PHE A C 1
ATOM 590 O O . PHE A 1 81 ? -2.712 -10.354 -0.751 1.00 93.56 81 PHE A O 1
ATOM 597 N N . GLU A 1 82 ? -1.035 -10.032 0.726 1.00 92.88 82 GLU A N 1
ATOM 598 C CA . GLU A 1 82 ? -1.101 -11.343 1.372 1.00 92.88 82 GLU A CA 1
ATOM 599 C C . GLU A 1 82 ? -1.033 -11.210 2.900 1.00 92.88 82 GLU A C 1
ATOM 601 O O . GLU A 1 82 ? -0.542 -10.211 3.435 1.00 92.88 82 GLU A O 1
ATOM 606 N N . ASP A 1 83 ? -1.549 -12.222 3.596 1.00 91.19 83 ASP A N 1
ATOM 607 C CA . ASP A 1 83 ? -1.483 -12.330 5.052 1.00 91.19 83 ASP A CA 1
ATOM 608 C C . ASP A 1 83 ? -0.133 -12.920 5.479 1.00 91.19 83 ASP A C 1
ATOM 610 O O . ASP A 1 83 ? 0.204 -14.041 5.098 1.00 91.19 83 ASP A O 1
ATOM 614 N N . GLY A 1 84 ? 0.644 -12.158 6.253 1.00 85.75 84 GLY A N 1
ATOM 615 C CA . GLY A 1 84 ? 1.976 -12.573 6.710 1.00 85.75 84 GLY A CA 1
ATOM 616 C C . GLY A 1 84 ? 1.965 -13.608 7.838 1.00 85.75 84 GLY A C 1
ATOM 617 O O . GLY A 1 84 ? 2.950 -14.318 8.023 1.00 85.75 84 GLY A O 1
ATOM 618 N N . ASP A 1 85 ? 0.847 -13.740 8.559 1.00 74.25 85 ASP A N 1
ATOM 619 C CA . ASP A 1 85 ? 0.676 -14.720 9.644 1.00 74.25 85 ASP A CA 1
ATOM 620 C C . ASP A 1 85 ? 0.304 -16.119 9.107 1.00 74.25 85 ASP A C 1
ATOM 622 O O . ASP A 1 85 ? 0.426 -17.118 9.814 1.00 74.25 85 ASP A O 1
ATOM 626 N N . ALA A 1 86 ? -0.109 -16.213 7.838 1.00 64.75 86 ALA A N 1
ATOM 627 C CA . ALA A 1 86 ? -0.471 -17.459 7.164 1.00 64.75 86 ALA A CA 1
ATOM 628 C C . ALA A 1 86 ? 0.729 -18.306 6.677 1.00 64.75 86 ALA A C 1
ATOM 630 O O . ALA A 1 86 ? 0.505 -19.329 6.018 1.00 64.75 86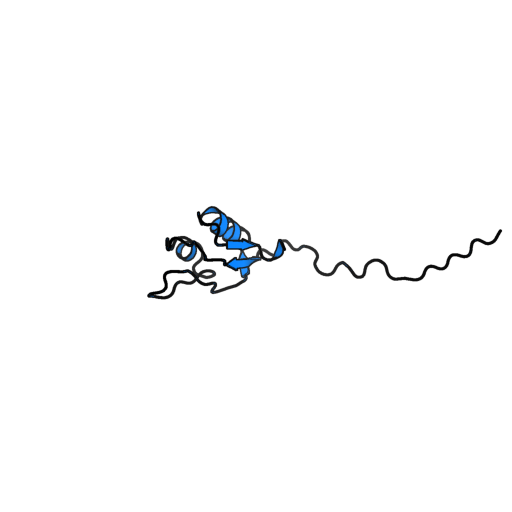 ALA A O 1
ATOM 631 N N . ALA A 1 87 ? 1.970 -17.898 6.975 1.00 50.09 87 ALA A N 1
ATOM 632 C CA . ALA A 1 87 ? 3.213 -18.537 6.522 1.00 50.09 87 ALA A CA 1
ATOM 633 C C . ALA A 1 87 ? 3.730 -19.668 7.434 1.00 50.09 87 ALA A C 1
ATOM 635 O O . ALA A 1 87 ? 3.696 -19.533 8.678 1.00 50.09 87 ALA A O 1
#

Sequence (87 aa):
MTNRQVSAAATHAQQETASAPRGFREVLLSPGDCSGCGACMELAPDIVGWREGDERPFLVSDMAPDGVLTELMAFCPEGCFEDGDAA

Foldseek 3Di:
DDDDDDDDDDDDPPPPPDDDVPQKFFKAFACPVPQLPCVLCVLCVCFWDDDVPDSTIDGPDRIDGPVSLVVSCVPGPVSRIDTPVVD

pLDDT: mean 79.75, std 18.51, range [40.94, 94.94]

Secondary structure (DSSP, 8-state):
---------------SS-----SEEEEEE--TT-----HHHHH-TTTEE--TT-SS-EES-SEEEHHHHHHHHHH-TT--EEEGGG-

Organism: Nitratidesulfovibrio vulgaris (strain DSM 19637 / Miyazaki F) (NCBI:txid883)